Protein AF-A0A4P7JSE5-F1 (afdb_monomer_lite)

Radius of gyration: 15.96 Å; chains: 1; bounding box: 36×35×45 Å

Structure (mmCIF, N/CA/C/O backbone):
data_AF-A0A4P7JSE5-F1
#
_entry.id   AF-A0A4P7JSE5-F1
#
loop_
_atom_site.group_PDB
_atom_site.id
_atom_site.type_symbol
_atom_site.label_atom_id
_atom_site.label_alt_id
_atom_site.label_comp_id
_atom_site.label_asym_id
_atom_site.label_entity_id
_atom_site.label_seq_id
_atom_site.pdbx_PDB_ins_code
_atom_site.Cartn_x
_atom_site.Cartn_y
_atom_site.Cartn_z
_atom_site.occupancy
_atom_site.B_iso_or_equiv
_atom_site.auth_seq_id
_atom_site.auth_comp_id
_atom_site.auth_asym_id
_atom_site.auth_atom_id
_atom_site.pdbx_PDB_model_num
ATOM 1 N N . MET A 1 1 ? -8.443 23.327 -0.471 1.00 35.53 1 MET A N 1
ATOM 2 C CA . MET A 1 1 ? -9.410 22.249 -0.162 1.00 35.53 1 MET A CA 1
ATOM 3 C C . MET A 1 1 ? -8.766 21.337 0.867 1.00 35.53 1 MET A C 1
ATOM 5 O O . MET A 1 1 ? -7.600 21.017 0.697 1.00 35.53 1 MET A O 1
ATOM 9 N N . SER A 1 2 ? -9.469 21.025 1.959 1.00 34.84 2 SER A N 1
ATOM 10 C CA . SER A 1 2 ? -8.915 20.261 3.085 1.00 34.84 2 SER A CA 1
ATOM 11 C C . SER A 1 2 ? -8.600 18.816 2.674 1.00 34.84 2 SER A C 1
ATOM 13 O O . SER A 1 2 ? -9.475 18.129 2.144 1.00 34.84 2 SER A O 1
ATOM 15 N N . THR A 1 3 ? -7.378 18.354 2.951 1.00 48.59 3 THR A N 1
ATOM 16 C CA . THR A 1 3 ? -6.896 16.971 2.750 1.00 48.59 3 THR A CA 1
ATOM 17 C C . THR A 1 3 ? -7.771 15.928 3.452 1.00 48.59 3 THR A C 1
ATOM 19 O O . THR A 1 3 ? -7.815 14.769 3.047 1.00 48.59 3 THR A O 1
ATOM 22 N N . THR A 1 4 ? -8.561 16.348 4.445 1.00 48.53 4 THR A N 1
ATOM 23 C CA . THR A 1 4 ? -9.489 15.487 5.182 1.00 48.53 4 THR A CA 1
ATOM 24 C C . THR A 1 4 ? -10.531 14.810 4.288 1.00 48.53 4 THR A C 1
ATOM 26 O O . THR A 1 4 ? -10.907 13.683 4.572 1.00 48.53 4 THR A O 1
ATOM 29 N N . ASN A 1 5 ? -10.990 15.427 3.194 1.00 54.88 5 ASN A N 1
ATOM 30 C CA . ASN A 1 5 ? -12.021 14.807 2.345 1.00 54.88 5 ASN A CA 1
ATOM 31 C C . ASN A 1 5 ? -11.461 13.779 1.348 1.00 54.88 5 ASN A C 1
ATOM 33 O O . ASN A 1 5 ? -12.212 12.939 0.861 1.00 54.88 5 ASN A O 1
ATOM 37 N N . GLN A 1 6 ? -10.162 13.821 1.035 1.00 59.72 6 GLN A N 1
ATOM 38 C CA . GLN A 1 6 ? -9.577 12.946 0.012 1.00 59.72 6 GLN A CA 1
ATOM 39 C C . GLN A 1 6 ? -9.297 11.536 0.534 1.00 59.72 6 GLN A C 1
ATOM 41 O O . GLN A 1 6 ? -9.626 10.563 -0.143 1.00 59.72 6 GLN A O 1
ATOM 46 N N . TRP A 1 7 ? -8.760 11.401 1.749 1.00 68.19 7 TRP A N 1
ATOM 47 C CA . TRP A 1 7 ? -8.461 10.078 2.297 1.00 68.19 7 TRP A CA 1
ATOM 48 C C . TRP A 1 7 ? -9.731 9.300 2.678 1.00 68.19 7 TRP A C 1
ATOM 50 O O . TRP A 1 7 ? -9.761 8.083 2.512 1.00 68.19 7 TRP A O 1
ATOM 60 N N . HIS A 1 8 ? -10.798 9.979 3.125 1.00 65.75 8 HIS A N 1
ATOM 61 C CA . HIS A 1 8 ? -12.076 9.332 3.452 1.00 65.75 8 HIS A CA 1
ATOM 62 C C . HIS A 1 8 ? -12.680 8.596 2.249 1.00 65.75 8 HIS A C 1
ATOM 64 O O . HIS A 1 8 ? -13.157 7.472 2.406 1.00 65.75 8 HIS A O 1
ATOM 70 N N . ASN A 1 9 ? -12.617 9.187 1.050 1.00 70.50 9 ASN A N 1
ATOM 71 C CA . ASN A 1 9 ? -13.106 8.545 -0.172 1.00 70.50 9 ASN A CA 1
ATOM 72 C C . ASN A 1 9 ? -12.291 7.286 -0.494 1.00 70.50 9 ASN A C 1
ATOM 74 O O . ASN A 1 9 ? -12.867 6.221 -0.666 1.00 70.50 9 ASN A O 1
ATOM 78 N N . TRP A 1 10 ? -10.957 7.369 -0.458 1.00 68.81 10 TRP A N 1
ATOM 79 C CA . TRP A 1 10 ? -10.092 6.209 -0.711 1.00 68.81 10 TRP A CA 1
ATOM 80 C C . TRP A 1 10 ? -10.259 5.089 0.315 1.00 68.81 10 TRP A C 1
ATOM 82 O O . TRP A 1 10 ? -10.255 3.917 -0.046 1.00 68.81 10 TRP A O 1
ATOM 92 N N . ILE A 1 11 ? -10.422 5.424 1.594 1.00 70.44 11 ILE A N 1
ATOM 93 C CA . ILE A 1 11 ? -10.683 4.427 2.637 1.00 70.44 11 ILE A CA 1
ATOM 94 C C . ILE A 1 11 ? -12.056 3.781 2.433 1.00 70.44 11 ILE A C 1
ATOM 96 O O . ILE A 1 11 ? -12.173 2.569 2.581 1.00 70.44 11 ILE A O 1
ATOM 100 N N . THR A 1 12 ? -13.069 4.545 2.021 1.00 70.25 12 THR A N 1
ATOM 101 C CA . THR A 1 12 ? -14.395 3.996 1.685 1.00 70.25 12 THR A CA 1
ATOM 102 C C . THR A 1 12 ? -14.336 3.097 0.445 1.00 70.25 12 THR A C 1
ATOM 104 O O . THR A 1 12 ? -14.953 2.038 0.441 1.00 70.25 12 THR A O 1
ATOM 107 N N . ASP A 1 13 ? -13.543 3.441 -0.572 1.00 75.25 13 ASP A N 1
ATOM 108 C CA . ASP A 1 13 ? -13.347 2.595 -1.759 1.00 75.25 13 ASP A CA 1
ATOM 109 C C . ASP A 1 13 ? -12.634 1.275 -1.419 1.00 75.25 13 ASP A C 1
ATOM 111 O O . ASP A 1 13 ? -12.947 0.222 -1.973 1.00 75.25 13 ASP A O 1
ATOM 115 N N . VAL A 1 14 ? -11.665 1.320 -0.500 1.00 72.56 14 VAL A N 1
ATOM 116 C CA . VAL A 1 14 ? -10.863 0.153 -0.102 1.00 72.56 14 VAL A CA 1
ATOM 117 C C . VAL A 1 14 ? -11.615 -0.765 0.862 1.00 72.56 14 VAL A C 1
ATOM 119 O O . VAL A 1 14 ? -11.476 -1.986 0.777 1.00 72.56 14 VAL A O 1
ATOM 122 N N . PHE A 1 15 ? -12.377 -0.194 1.794 1.00 70.94 15 PHE A N 1
ATOM 123 C CA . PHE A 1 15 ? -12.983 -0.927 2.903 1.00 70.94 15 PHE A CA 1
ATOM 124 C C . PHE A 1 15 ? -14.520 -1.016 2.852 1.00 70.94 15 PHE A C 1
ATOM 126 O O . PHE A 1 15 ? -15.103 -1.781 3.619 1.00 70.94 15 PHE A O 1
ATOM 133 N N . GLY A 1 16 ? -15.180 -0.284 1.953 1.00 65.31 16 GLY A N 1
ATOM 134 C CA . GLY A 1 16 ? -16.634 -0.267 1.780 1.00 65.31 16 GLY A CA 1
ATOM 135 C C . GLY A 1 16 ? -17.374 0.801 2.599 1.00 65.31 16 GLY A C 1
ATOM 136 O O . GLY A 1 16 ? -16.783 1.641 3.280 1.00 65.31 16 GLY A O 1
ATOM 137 N N . THR A 1 17 ? -18.709 0.775 2.512 1.00 60.88 17 THR A N 1
ATOM 138 C CA . THR A 1 17 ? -19.624 1.691 3.218 1.00 60.88 17 THR A CA 1
ATOM 139 C C . THR A 1 17 ? -19.710 1.383 4.714 1.00 60.88 17 THR A C 1
ATOM 141 O O . THR A 1 17 ? -19.705 0.222 5.107 1.00 60.88 17 THR A O 1
ATOM 144 N N . MET A 1 18 ? -19.838 2.419 5.549 1.00 56.25 18 MET A N 1
ATOM 145 C CA . MET A 1 18 ? -19.825 2.309 7.015 1.00 56.25 18 MET A CA 1
ATOM 146 C C . MET A 1 18 ? -21.037 1.534 7.588 1.00 56.25 18 MET A C 1
ATOM 148 O O . MET A 1 18 ? -22.156 1.765 7.122 1.00 56.25 18 MET A O 1
ATOM 152 N N . PRO A 1 19 ? -20.860 0.698 8.641 1.00 60.72 19 PRO A N 1
ATOM 153 C CA . PRO A 1 19 ? -19.602 0.379 9.328 1.00 60.72 19 PRO A CA 1
ATOM 154 C C . PRO A 1 19 ? -18.674 -0.502 8.480 1.00 60.72 19 PRO A C 1
ATOM 156 O O . PRO A 1 19 ? -19.119 -1.369 7.736 1.00 60.72 19 PRO A O 1
ATOM 159 N N . ILE A 1 20 ? -17.368 -0.271 8.614 1.00 63.59 20 ILE A N 1
ATOM 160 C CA . ILE A 1 20 ? -16.337 -0.981 7.855 1.00 63.59 20 ILE A CA 1
ATOM 161 C C . ILE A 1 20 ? -16.166 -2.405 8.425 1.00 63.59 20 ILE A C 1
ATOM 163 O O . ILE A 1 20 ? -15.585 -2.591 9.498 1.00 63.59 20 ILE A O 1
ATOM 167 N N . ASP A 1 21 ? -16.667 -3.412 7.701 1.00 64.62 21 ASP A N 1
ATOM 168 C CA . ASP A 1 21 ? -16.484 -4.842 8.006 1.00 64.62 21 ASP A CA 1
ATOM 169 C C . ASP A 1 21 ? -15.241 -5.383 7.281 1.00 64.62 21 ASP A C 1
ATOM 171 O O . ASP A 1 21 ? -15.260 -5.623 6.070 1.00 64.62 21 ASP A O 1
ATOM 175 N N . ILE A 1 22 ? -14.140 -5.577 8.016 1.00 68.69 22 ILE A N 1
ATOM 176 C CA . ILE A 1 22 ? -12.893 -6.095 7.443 1.00 68.69 22 ILE A CA 1
ATOM 177 C C . ILE A 1 22 ? -12.957 -7.618 7.430 1.00 68.69 22 ILE A C 1
ATOM 179 O O . ILE A 1 22 ? -12.805 -8.284 8.456 1.00 68.69 22 ILE A O 1
ATOM 183 N N . GLN A 1 23 ? -13.166 -8.169 6.235 1.00 71.25 23 GLN A N 1
ATOM 184 C CA . GLN A 1 23 ? -13.238 -9.611 6.038 1.00 71.25 23 GLN A CA 1
ATOM 185 C C . GLN A 1 23 ? -11.944 -10.317 6.454 1.00 71.25 23 GLN A C 1
ATOM 187 O O . GLN A 1 23 ? -10.829 -9.798 6.330 1.00 71.25 23 GLN A O 1
ATOM 192 N N . ALA A 1 24 ? -12.112 -11.566 6.875 1.00 73.12 24 ALA A N 1
ATOM 193 C CA . ALA A 1 24 ? -11.023 -12.485 7.134 1.00 73.12 24 ALA A CA 1
ATOM 194 C C . ALA A 1 24 ? -10.017 -12.521 5.969 1.00 73.12 24 ALA A C 1
ATOM 196 O O . ALA A 1 24 ? -10.373 -12.758 4.817 1.00 73.12 24 ALA A O 1
ATOM 197 N N . GLY A 1 25 ? -8.742 -12.276 6.270 1.00 74.56 25 GLY A N 1
ATOM 198 C CA . GLY A 1 25 ? -7.655 -12.356 5.295 1.00 74.56 25 GLY A CA 1
ATOM 199 C C . GLY A 1 25 ? -7.541 -11.142 4.374 1.00 74.56 25 GLY A C 1
ATOM 200 O O . GLY A 1 25 ? -6.652 -11.134 3.524 1.00 74.56 25 GLY A O 1
ATOM 201 N N . PHE A 1 26 ? -8.366 -10.102 4.559 1.00 82.38 26 PHE A N 1
ATOM 202 C CA . PHE A 1 26 ? -8.306 -8.863 3.781 1.00 82.38 26 PHE A CA 1
ATOM 203 C C . PHE A 1 26 ? -6.885 -8.293 3.712 1.00 82.38 26 PHE A C 1
ATOM 205 O O . PHE A 1 26 ? -6.348 -8.119 2.621 1.00 82.38 26 PHE A O 1
ATOM 212 N N . THR A 1 27 ? -6.244 -8.070 4.863 1.00 83.88 27 THR A N 1
ATOM 213 C CA . THR A 1 27 ? -4.910 -7.452 4.942 1.00 83.88 27 THR A CA 1
ATOM 214 C C . THR A 1 27 ? -3.869 -8.259 4.169 1.00 83.88 27 THR A C 1
ATOM 216 O O . THR A 1 27 ? -3.123 -7.706 3.362 1.00 83.88 27 THR A O 1
ATOM 219 N N . THR A 1 28 ? -3.852 -9.581 4.361 1.00 86.44 28 THR A N 1
ATOM 220 C CA . THR A 1 28 ? -2.932 -10.489 3.663 1.00 86.44 28 THR A CA 1
ATOM 221 C C . THR A 1 28 ? -3.180 -10.487 2.157 1.00 86.44 28 THR A C 1
ATOM 223 O O . THR A 1 28 ? -2.231 -10.385 1.382 1.00 86.44 28 THR A O 1
ATOM 226 N N . ASN A 1 29 ? -4.445 -10.542 1.733 1.00 87.69 29 ASN A N 1
ATOM 227 C CA . ASN A 1 29 ? -4.821 -10.525 0.320 1.00 87.69 29 ASN A CA 1
ATOM 228 C C . ASN A 1 29 ? -4.466 -9.193 -0.347 1.00 87.69 29 ASN A C 1
ATOM 230 O O . ASN A 1 29 ? -3.931 -9.188 -1.456 1.00 87.69 29 ASN A O 1
ATOM 234 N N . TYR A 1 30 ? -4.710 -8.072 0.333 1.00 88.00 30 TYR A N 1
ATOM 235 C CA . TYR A 1 30 ? -4.400 -6.737 -0.166 1.00 88.00 30 TYR A CA 1
ATOM 236 C C . TYR A 1 30 ? -2.888 -6.549 -0.339 1.00 88.00 30 TYR A C 1
ATOM 238 O O . TYR A 1 30 ? -2.432 -6.168 -1.416 1.00 88.00 30 TYR A O 1
ATOM 246 N N . ILE A 1 31 ? -2.092 -6.913 0.676 1.00 90.50 31 ILE A N 1
ATOM 247 C CA . ILE A 1 31 ? -0.621 -6.887 0.605 1.00 90.50 31 ILE A CA 1
ATOM 248 C C . ILE A 1 31 ? -0.105 -7.818 -0.498 1.00 90.50 31 ILE A C 1
ATOM 250 O O . ILE A 1 31 ? 0.761 -7.430 -1.283 1.00 90.50 31 ILE A O 1
ATOM 254 N N . GLY A 1 32 ? -0.658 -9.029 -0.603 1.00 91.06 32 GLY A N 1
ATOM 255 C CA . GLY A 1 32 ? -0.331 -9.956 -1.683 1.00 91.06 32 GLY A CA 1
ATOM 256 C C . GLY A 1 32 ? -0.626 -9.367 -3.064 1.00 91.06 32 GLY A C 1
ATOM 257 O O . GLY A 1 32 ? 0.157 -9.549 -3.996 1.00 91.06 32 GLY A O 1
ATOM 258 N N . ASN A 1 33 ? -1.713 -8.605 -3.199 1.00 92.38 33 ASN A N 1
ATOM 259 C CA . ASN A 1 33 ? -2.073 -7.965 -4.454 1.00 92.38 33 ASN A CA 1
ATOM 260 C C . ASN A 1 33 ? -1.143 -6.808 -4.838 1.00 92.38 33 ASN A C 1
ATOM 262 O O . ASN A 1 33 ? -0.794 -6.695 -6.013 1.00 92.38 33 ASN A O 1
ATOM 266 N N . ILE A 1 34 ? -0.703 -5.997 -3.866 1.00 91.38 34 ILE A N 1
ATOM 267 C CA . ILE A 1 34 ? 0.317 -4.959 -4.090 1.00 91.38 34 ILE A CA 1
ATOM 268 C C . ILE A 1 34 ? 1.564 -5.608 -4.701 1.00 91.38 34 ILE A C 1
ATOM 270 O O . ILE A 1 34 ? 1.992 -5.206 -5.780 1.00 91.38 34 ILE A O 1
ATOM 274 N N . LYS A 1 35 ? 2.078 -6.673 -4.069 1.00 91.81 35 LYS A N 1
ATOM 275 C CA . LYS A 1 35 ? 3.269 -7.398 -4.542 1.00 91.81 35 LYS A CA 1
ATOM 276 C C . LYS A 1 35 ? 3.094 -7.956 -5.951 1.00 91.81 35 LYS A C 1
ATOM 278 O O . LYS A 1 35 ? 3.930 -7.705 -6.811 1.00 91.81 35 LYS A O 1
ATOM 283 N N . ARG A 1 36 ? 1.986 -8.662 -6.214 1.00 93.00 36 ARG A N 1
ATOM 284 C CA . ARG A 1 36 ? 1.700 -9.218 -7.551 1.00 93.00 36 ARG A CA 1
ATOM 285 C C . ARG A 1 36 ? 1.641 -8.138 -8.628 1.00 93.00 36 ARG A C 1
ATOM 287 O O . ARG A 1 36 ? 2.179 -8.344 -9.709 1.00 93.00 36 ARG A O 1
ATOM 294 N N . THR A 1 37 ? 1.011 -7.001 -8.332 1.00 90.75 37 THR A N 1
ATOM 295 C CA . THR A 1 37 ? 0.892 -5.882 -9.280 1.00 90.75 37 THR A CA 1
ATOM 296 C C . THR A 1 37 ? 2.258 -5.261 -9.566 1.00 90.75 37 THR A C 1
ATOM 298 O O . THR A 1 37 ? 2.596 -5.044 -10.727 1.00 90.75 37 THR A O 1
ATOM 301 N N . THR A 1 38 ? 3.077 -5.050 -8.529 1.00 90.75 38 THR A N 1
ATOM 302 C CA . THR A 1 38 ? 4.457 -4.566 -8.677 1.00 90.75 38 THR A CA 1
ATOM 303 C C . THR A 1 38 ? 5.290 -5.511 -9.542 1.00 90.75 38 THR A C 1
ATOM 305 O O . THR A 1 38 ? 5.911 -5.062 -10.500 1.00 90.75 38 THR A O 1
ATOM 308 N N . THR A 1 39 ? 5.263 -6.819 -9.263 1.00 91.06 39 THR A N 1
ATOM 309 C CA . THR A 1 39 ? 5.986 -7.819 -10.062 1.00 91.06 39 THR A CA 1
ATOM 310 C C . THR A 1 39 ? 5.519 -7.831 -11.515 1.00 91.06 39 THR A C 1
ATOM 312 O O . THR A 1 39 ? 6.351 -7.805 -12.413 1.00 91.06 39 THR A O 1
ATOM 315 N N . ALA A 1 40 ? 4.205 -7.820 -11.761 1.00 88.94 40 ALA A N 1
ATOM 316 C CA . ALA A 1 40 ? 3.663 -7.816 -13.118 1.00 88.94 40 ALA A CA 1
ATOM 317 C C . ALA A 1 40 ? 4.105 -6.579 -13.917 1.00 88.94 40 ALA A C 1
ATOM 319 O O . ALA A 1 40 ? 4.457 -6.705 -15.088 1.00 88.94 40 ALA A O 1
ATOM 320 N N . LEU A 1 41 ? 4.130 -5.400 -13.284 1.00 88.31 41 LEU A N 1
ATOM 321 C CA . LEU A 1 41 ? 4.601 -4.171 -13.921 1.00 88.31 41 LEU A CA 1
ATOM 322 C C . LEU A 1 41 ? 6.098 -4.233 -14.252 1.00 88.31 41 LEU A C 1
ATOM 324 O O . LEU A 1 41 ? 6.485 -3.870 -15.360 1.00 88.31 41 LEU A O 1
ATOM 328 N N . VAL A 1 42 ? 6.923 -4.711 -13.316 1.00 89.06 42 VAL A N 1
ATOM 329 C CA . VAL A 1 42 ? 8.367 -4.913 -13.529 1.00 89.06 42 VAL A CA 1
ATOM 330 C C . VAL A 1 42 ? 8.601 -5.843 -14.716 1.00 89.06 42 VAL A C 1
ATOM 332 O O . VAL A 1 42 ? 9.266 -5.455 -15.672 1.00 89.06 42 VAL A O 1
ATOM 335 N N . THR A 1 43 ? 7.964 -7.019 -14.719 1.00 89.50 43 THR A N 1
ATOM 336 C CA . THR A 1 43 ? 8.078 -7.981 -15.822 1.00 89.50 43 THR A CA 1
ATOM 337 C C . THR A 1 43 ? 7.642 -7.373 -17.153 1.00 89.50 43 THR A C 1
ATOM 339 O O . THR A 1 43 ? 8.308 -7.584 -18.165 1.00 89.50 43 THR A O 1
ATOM 342 N N . LEU A 1 44 ? 6.552 -6.599 -17.176 1.00 87.25 44 LEU A N 1
ATOM 343 C CA . LEU A 1 44 ? 6.065 -5.945 -18.391 1.00 87.25 44 LEU A CA 1
ATOM 344 C C . LEU A 1 44 ? 7.084 -4.945 -18.952 1.00 87.25 44 LEU A C 1
ATOM 346 O O . LEU A 1 44 ? 7.328 -4.941 -20.158 1.00 87.25 44 LEU A O 1
ATOM 350 N N . VAL A 1 45 ? 7.666 -4.098 -18.103 1.00 86.44 45 VAL A N 1
ATOM 351 C CA . VAL A 1 45 ? 8.636 -3.081 -18.537 1.00 86.44 45 VAL A CA 1
ATOM 352 C C . VAL A 1 45 ? 9.954 -3.713 -18.975 1.00 86.44 45 VAL A C 1
ATOM 354 O O . VAL A 1 45 ? 10.507 -3.314 -19.999 1.00 86.44 45 VAL A O 1
ATOM 357 N N . GLU A 1 46 ? 10.428 -4.737 -18.265 1.00 84.56 46 GLU A N 1
ATOM 358 C CA . GLU A 1 46 ? 11.626 -5.492 -18.653 1.00 84.56 46 GLU A CA 1
ATOM 359 C C . GLU A 1 46 ? 11.433 -6.242 -19.979 1.00 84.56 46 GLU A C 1
ATOM 361 O O . GLU A 1 46 ? 12.360 -6.317 -20.783 1.00 84.56 46 GLU A O 1
ATOM 366 N N . SER A 1 47 ? 10.220 -6.735 -20.251 1.00 84.50 47 SER A N 1
ATOM 367 C CA . SER A 1 47 ? 9.903 -7.472 -21.483 1.00 84.50 47 SER A CA 1
ATOM 368 C C . SER A 1 47 ? 9.748 -6.578 -22.720 1.00 84.50 47 SER A C 1
ATOM 370 O O . SER A 1 47 ? 9.926 -7.061 -23.835 1.00 84.50 47 SER A O 1
ATOM 372 N N . ASN A 1 48 ? 9.403 -5.295 -22.550 1.00 78.44 48 ASN A N 1
ATOM 373 C CA . ASN A 1 48 ? 9.083 -4.379 -23.659 1.00 78.44 48 ASN A CA 1
ATOM 374 C C . ASN A 1 48 ? 10.203 -3.391 -24.025 1.00 78.44 48 ASN A C 1
ATOM 376 O O . ASN A 1 48 ? 9.989 -2.548 -24.888 1.00 78.44 48 ASN A O 1
ATOM 380 N N . ALA A 1 49 ? 11.384 -3.500 -23.410 1.00 60.72 49 ALA A N 1
ATOM 381 C CA . ALA A 1 49 ? 12.562 -2.681 -23.701 1.00 60.72 49 ALA A CA 1
ATOM 382 C C . ALA A 1 49 ? 12.314 -1.147 -23.676 1.00 60.72 49 ALA A C 1
ATOM 384 O O . ALA A 1 49 ? 12.096 -0.502 -24.697 1.00 60.72 49 ALA A O 1
ATOM 385 N N . VAL A 1 50 ? 12.551 -0.559 -22.493 1.00 63.22 50 VAL A N 1
ATOM 386 C CA . VAL A 1 50 ? 12.975 0.848 -22.274 1.00 63.22 50 VAL A CA 1
ATOM 387 C C . VAL A 1 50 ? 11.880 1.935 -22.182 1.00 63.22 50 VAL A C 1
ATOM 389 O O . VAL A 1 50 ? 12.134 3.089 -22.509 1.00 63.22 50 VAL A O 1
ATOM 392 N N . ASP A 1 51 ? 10.705 1.648 -21.607 1.00 72.56 51 ASP A N 1
ATOM 393 C CA . ASP A 1 51 ? 9.873 2.719 -21.014 1.00 72.56 51 ASP A CA 1
ATOM 394 C C . ASP A 1 51 ? 9.591 2.478 -19.523 1.00 72.56 51 ASP A C 1
ATOM 396 O O . ASP A 1 51 ? 8.703 1.720 -19.130 1.00 72.56 51 ASP A O 1
ATOM 400 N N . THR A 1 52 ? 10.369 3.150 -18.672 1.00 84.94 52 THR A N 1
ATOM 401 C CA . THR A 1 52 ? 10.236 3.115 -17.208 1.00 84.94 52 THR A CA 1
ATOM 402 C C . THR A 1 52 ? 9.291 4.196 -16.671 1.00 84.94 52 THR A C 1
ATOM 404 O O . THR A 1 52 ? 9.115 4.308 -15.453 1.00 84.94 52 THR A O 1
ATOM 407 N N . THR A 1 53 ? 8.625 4.975 -17.535 1.00 86.88 53 THR A N 1
ATOM 408 C CA . THR A 1 53 ? 7.656 6.008 -17.124 1.00 86.88 53 THR A CA 1
ATOM 409 C C . THR A 1 53 ? 6.519 5.397 -16.312 1.00 86.88 53 THR A C 1
ATOM 411 O O . THR A 1 53 ? 6.149 5.932 -15.264 1.00 86.88 53 THR A O 1
ATOM 414 N N . ALA A 1 54 ? 6.024 4.229 -16.731 1.00 86.88 54 ALA A N 1
ATOM 415 C CA . ALA A 1 54 ? 4.993 3.492 -16.006 1.00 86.88 54 ALA A CA 1
ATOM 416 C C . ALA A 1 54 ? 5.455 3.084 -14.593 1.00 86.88 54 ALA A C 1
ATOM 418 O O . ALA A 1 54 ? 4.687 3.193 -13.638 1.00 86.88 54 ALA A O 1
ATOM 419 N N . ILE A 1 55 ? 6.727 2.692 -14.430 1.00 89.12 55 ILE A N 1
ATOM 420 C CA . ILE A 1 55 ? 7.314 2.382 -13.116 1.00 89.12 55 ILE A CA 1
ATOM 421 C C . ILE A 1 55 ? 7.422 3.639 -12.260 1.00 89.12 55 ILE A C 1
ATOM 423 O O . ILE A 1 55 ? 7.071 3.607 -11.082 1.00 89.12 55 ILE A O 1
ATOM 427 N N . THR A 1 56 ? 7.867 4.754 -12.837 1.00 88.81 56 THR A N 1
ATOM 428 C CA . THR A 1 56 ? 7.977 6.029 -12.117 1.00 88.81 56 THR A CA 1
ATOM 429 C C . THR A 1 56 ? 6.614 6.512 -11.621 1.00 88.81 56 THR A C 1
ATOM 431 O O . THR A 1 56 ? 6.482 6.874 -10.450 1.00 88.81 56 THR A O 1
ATOM 434 N N . GLN A 1 57 ? 5.585 6.454 -12.469 1.00 90.31 57 GLN A N 1
ATOM 435 C CA . GLN A 1 57 ? 4.214 6.810 -12.097 1.00 90.31 57 GLN A CA 1
ATOM 436 C C . GLN A 1 57 ? 3.657 5.870 -11.024 1.00 90.31 57 GLN A C 1
ATOM 438 O O . GLN A 1 57 ? 3.116 6.331 -10.020 1.00 90.31 57 GLN A O 1
ATOM 443 N N . TYR A 1 58 ? 3.829 4.558 -11.186 1.00 92.44 58 TYR A N 1
ATOM 444 C CA . TYR A 1 58 ? 3.339 3.583 -10.214 1.00 92.44 58 TYR A CA 1
ATOM 445 C C . TYR A 1 58 ? 4.054 3.703 -8.858 1.00 92.44 58 TYR A C 1
ATOM 447 O O . TYR A 1 58 ? 3.403 3.674 -7.815 1.00 92.44 58 TYR A O 1
ATOM 455 N N . LYS A 1 59 ? 5.372 3.945 -8.848 1.00 92.75 59 LYS A N 1
ATOM 456 C CA . LYS A 1 59 ? 6.152 4.265 -7.639 1.00 92.75 59 LYS A CA 1
ATOM 457 C C . LYS A 1 59 ? 5.556 5.459 -6.888 1.00 92.75 59 LYS A C 1
ATOM 459 O O . LYS A 1 59 ? 5.381 5.385 -5.672 1.00 92.75 59 LYS A O 1
ATOM 464 N N . GLN A 1 60 ? 5.229 6.539 -7.599 1.00 92.12 60 GLN A N 1
ATOM 465 C CA . GLN A 1 60 ? 4.602 7.719 -7.000 1.00 92.12 60 GLN A CA 1
ATOM 466 C C . GLN A 1 60 ? 3.224 7.383 -6.407 1.00 92.12 60 GLN A C 1
ATOM 468 O O . GLN A 1 60 ? 2.954 7.723 -5.256 1.00 92.12 60 GLN A O 1
ATOM 473 N N . GLN A 1 61 ? 2.397 6.624 -7.132 1.00 91.44 61 GLN A N 1
ATOM 474 C CA . GLN A 1 61 ? 1.084 6.182 -6.645 1.00 91.44 61 GLN A CA 1
ATOM 475 C C . GLN A 1 61 ? 1.177 5.313 -5.381 1.00 91.44 61 GLN A C 1
ATOM 477 O O . GLN A 1 61 ? 0.354 5.453 -4.476 1.00 91.44 61 GLN A O 1
ATOM 482 N N . LEU A 1 62 ? 2.167 4.415 -5.292 1.00 92.81 62 LEU A N 1
ATOM 483 C CA . LEU A 1 62 ? 2.400 3.606 -4.091 1.00 92.81 62 LEU A CA 1
ATOM 484 C C . LEU A 1 62 ? 2.716 4.492 -2.877 1.00 92.81 62 LEU A C 1
ATOM 486 O O . LEU A 1 62 ? 2.155 4.273 -1.802 1.00 92.81 62 LEU A O 1
ATOM 490 N N . ARG A 1 63 ? 3.560 5.518 -3.053 1.00 93.25 63 ARG A N 1
ATOM 491 C CA . ARG A 1 63 ? 3.913 6.473 -1.987 1.00 93.25 63 ARG A CA 1
ATOM 492 C C . ARG A 1 63 ? 2.717 7.301 -1.536 1.00 93.25 63 ARG A C 1
ATOM 494 O O . ARG A 1 63 ? 2.471 7.407 -0.338 1.00 93.25 63 ARG A O 1
ATOM 501 N N . GLU A 1 64 ? 1.944 7.834 -2.478 1.00 90.69 64 GLU A N 1
ATOM 502 C CA . GLU A 1 64 ? 0.727 8.599 -2.179 1.00 90.69 64 GLU A CA 1
ATOM 503 C C . GLU A 1 64 ? -0.285 7.757 -1.398 1.00 90.69 64 GLU A C 1
ATOM 505 O O . GLU A 1 64 ? -0.795 8.193 -0.366 1.00 90.69 64 GLU A O 1
ATOM 510 N N . LYS A 1 65 ? -0.505 6.503 -1.815 1.00 89.56 65 LYS A N 1
ATOM 511 C CA . LYS A 1 65 ? -1.346 5.561 -1.066 1.00 89.56 65 LYS A CA 1
ATOM 512 C C . LYS A 1 65 ? -0.809 5.316 0.337 1.00 89.56 65 LYS A C 1
ATOM 514 O O . LYS A 1 65 ? -1.587 5.360 1.286 1.00 89.56 65 LYS A O 1
ATOM 519 N N . ALA A 1 66 ? 0.493 5.093 0.501 1.00 91.19 66 ALA A N 1
ATOM 520 C CA . ALA A 1 66 ? 1.065 4.854 1.822 1.00 91.19 66 ALA A CA 1
ATOM 521 C C . ALA A 1 66 ? 0.850 6.035 2.781 1.00 91.19 66 ALA A C 1
ATOM 523 O O . ALA A 1 66 ? 0.485 5.823 3.940 1.00 91.19 66 ALA A O 1
ATOM 524 N N . ILE A 1 67 ? 1.017 7.267 2.287 1.00 90.38 67 ILE A N 1
ATOM 525 C CA . ILE A 1 67 ? 0.736 8.493 3.046 1.00 90.38 67 ILE A CA 1
ATOM 526 C C . ILE A 1 67 ? -0.731 8.518 3.477 1.00 90.38 67 ILE A C 1
ATOM 528 O O . ILE A 1 67 ? -1.006 8.691 4.660 1.00 90.38 67 ILE A O 1
ATOM 532 N N . VAL A 1 68 ? -1.664 8.240 2.563 1.00 86.62 68 VAL A N 1
ATOM 533 C CA . VAL A 1 68 ? -3.105 8.201 2.861 1.00 86.62 68 VAL A CA 1
ATOM 534 C C . VAL A 1 68 ? -3.444 7.198 3.973 1.00 86.62 68 VAL A C 1
ATOM 536 O O . VAL A 1 68 ? -4.166 7.538 4.913 1.00 86.62 68 VAL A O 1
ATOM 539 N N . PHE A 1 69 ? -2.902 5.976 3.925 1.00 87.81 69 PHE A N 1
ATOM 540 C CA . PHE A 1 69 ? -3.110 4.985 4.992 1.00 87.81 69 PHE A CA 1
ATOM 541 C C . PHE A 1 69 ? -2.508 5.442 6.337 1.00 87.81 69 PHE A C 1
ATOM 543 O O . PHE A 1 69 ? -3.109 5.216 7.391 1.00 87.81 69 PHE A O 1
ATOM 550 N N . SER A 1 70 ? -1.358 6.123 6.314 1.00 88.56 70 SER A N 1
ATOM 551 C CA . SER A 1 70 ? -0.707 6.680 7.510 1.00 88.56 70 SER A CA 1
ATOM 552 C C . SER A 1 70 ? -1.494 7.848 8.129 1.00 88.56 70 SER A C 1
ATOM 554 O O . SER A 1 70 ? -1.682 7.914 9.349 1.00 88.56 70 SER A O 1
ATOM 556 N N . GLU A 1 71 ? -2.028 8.745 7.300 1.00 86.31 71 GLU A N 1
ATOM 557 C CA . GLU A 1 71 ? -2.901 9.840 7.733 1.00 86.31 71 GLU A CA 1
ATOM 558 C C . GLU A 1 71 ? -4.205 9.306 8.329 1.00 86.31 71 GLU A C 1
ATOM 560 O O . GLU A 1 71 ? -4.608 9.734 9.413 1.00 86.31 71 GLU A O 1
ATOM 565 N N . CYS A 1 72 ? -4.818 8.306 7.685 1.00 82.94 72 CYS A N 1
ATOM 566 C CA . CYS A 1 72 ? -6.001 7.624 8.207 1.00 82.94 72 CYS A CA 1
ATOM 567 C C . CYS A 1 72 ? -5.729 7.003 9.585 1.00 82.94 72 CYS A C 1
ATOM 569 O O . CYS A 1 72 ? -6.531 7.163 10.508 1.00 82.94 72 CYS A O 1
ATOM 571 N N . LYS A 1 73 ? -4.571 6.352 9.766 1.00 85.31 73 LYS A N 1
ATOM 572 C CA . LYS A 1 73 ? -4.158 5.783 11.058 1.00 85.31 73 LYS A CA 1
ATOM 573 C C . LYS A 1 73 ? -4.050 6.869 12.123 1.00 85.31 73 LYS A C 1
ATOM 575 O O . LYS A 1 73 ? -4.604 6.698 13.208 1.00 85.31 73 LYS A O 1
ATOM 580 N N . THR A 1 74 ? -3.362 7.965 11.807 1.00 84.75 74 THR A N 1
ATOM 581 C CA . THR A 1 74 ? -3.160 9.097 12.723 1.00 84.75 74 THR A CA 1
ATOM 582 C C . THR A 1 74 ? -4.502 9.687 13.144 1.00 84.75 74 THR A C 1
ATOM 584 O O . THR A 1 74 ? -4.786 9.805 14.335 1.00 84.75 74 THR A O 1
ATOM 587 N N . TRP A 1 75 ? -5.376 9.965 12.174 1.00 82.00 75 TRP A N 1
ATOM 588 C CA . TRP A 1 75 ? -6.723 10.453 12.442 1.00 82.00 75 TRP A CA 1
ATOM 589 C C . TRP A 1 75 ? -7.525 9.472 13.302 1.00 82.00 75 TRP A C 1
ATOM 591 O O . TRP A 1 75 ? -8.124 9.886 14.295 1.00 82.00 75 TRP A O 1
ATOM 601 N N . PHE A 1 76 ? -7.513 8.178 12.970 1.00 77.81 76 PHE A N 1
ATOM 602 C CA . PHE A 1 76 ? -8.264 7.165 13.708 1.00 77.81 76 PHE A CA 1
ATOM 603 C C . PHE A 1 76 ? -7.778 7.055 15.154 1.00 77.81 76 PHE A C 1
ATOM 605 O O . PHE A 1 76 ? -8.590 6.974 16.070 1.00 77.81 76 PHE A O 1
ATOM 612 N N . GLN A 1 77 ? -6.468 7.121 15.396 1.00 79.69 77 GLN A N 1
ATOM 613 C CA . GLN A 1 77 ? -5.918 7.127 16.752 1.00 79.69 77 GLN A CA 1
ATOM 614 C C . GLN A 1 77 ? -6.387 8.354 17.545 1.00 79.69 77 GLN A C 1
ATOM 616 O O . GLN A 1 77 ? -6.822 8.205 18.690 1.00 79.69 77 GLN A O 1
ATOM 621 N N . SER A 1 78 ? -6.389 9.538 16.924 1.00 78.75 78 SER A N 1
ATOM 622 C CA . SER A 1 78 ? -6.863 10.785 17.539 1.00 78.75 78 SER A CA 1
ATOM 623 C C . SER A 1 78 ? -8.382 10.848 17.746 1.00 78.75 78 SER A C 1
ATOM 625 O O . SER A 1 78 ? -8.838 11.577 18.623 1.00 78.75 78 SER A O 1
ATOM 627 N N . ASN A 1 79 ? -9.172 10.089 16.978 1.00 72.38 79 ASN A N 1
ATOM 628 C CA . ASN A 1 79 ? -10.641 10.169 16.967 1.00 72.38 79 ASN A CA 1
ATOM 629 C C . ASN A 1 79 ? -11.336 8.856 17.363 1.00 72.38 79 ASN A C 1
ATOM 631 O O . ASN A 1 79 ? -12.559 8.760 17.285 1.00 72.38 79 ASN A O 1
ATOM 635 N N . SER A 1 80 ? -10.589 7.849 17.820 1.00 67.00 80 SER A N 1
ATOM 636 C CA . SER A 1 80 ? -11.085 6.485 18.075 1.00 67.00 80 SER A CA 1
ATOM 637 C C . SER A 1 80 ? -12.334 6.429 18.963 1.00 67.00 80 SER A C 1
ATOM 639 O O . SER A 1 80 ? -13.221 5.622 18.708 1.00 67.00 80 SER A O 1
ATOM 641 N N . LYS A 1 81 ? -12.453 7.329 19.949 1.00 63.28 81 LYS A N 1
ATOM 642 C CA . LYS A 1 81 ? -13.607 7.411 20.864 1.00 63.28 81 LYS A CA 1
ATOM 643 C C . LYS A 1 81 ? -14.859 8.073 20.266 1.00 63.28 81 LYS A C 1
ATOM 645 O O . LYS A 1 81 ? -15.944 7.842 20.782 1.00 63.28 81 LYS A O 1
ATOM 650 N N . ASN A 1 82 ? -14.718 8.855 19.193 1.00 59.75 82 ASN A N 1
ATOM 651 C CA . ASN A 1 82 ? -15.781 9.694 18.613 1.00 59.75 82 ASN A CA 1
ATOM 652 C C . ASN A 1 82 ? -16.014 9.438 17.112 1.00 59.75 82 ASN A C 1
ATOM 654 O O . ASN A 1 82 ? -16.770 10.164 16.474 1.00 59.75 82 ASN A O 1
ATOM 658 N N . SER A 1 83 ? -15.353 8.437 16.527 1.00 58.34 83 SER A N 1
ATOM 659 C CA . SER A 1 83 ? -15.341 8.235 15.072 1.00 58.34 83 SER A CA 1
ATOM 660 C C . SER A 1 83 ? -16.648 7.675 14.500 1.00 58.34 83 SER A C 1
ATOM 662 O O . SER A 1 83 ? -16.853 7.758 13.295 1.00 58.34 83 SER A O 1
ATOM 664 N N . GLY A 1 84 ? -17.511 7.063 15.322 1.00 55.19 84 GLY A N 1
ATOM 665 C CA . GLY A 1 84 ? -18.686 6.317 14.844 1.00 55.19 84 GLY A CA 1
ATOM 666 C C . GLY A 1 84 ? -18.340 5.064 14.023 1.00 55.19 84 GLY A C 1
ATOM 667 O O . GLY A 1 84 ? -19.235 4.346 13.585 1.00 55.19 84 GLY A O 1
ATOM 668 N N . 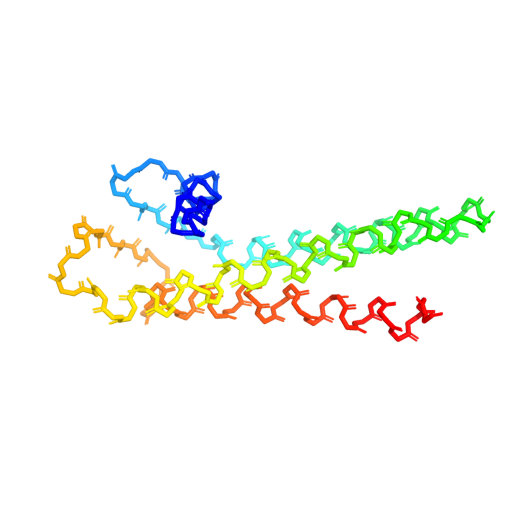LEU A 1 85 ? -17.049 4.772 13.837 1.00 56.72 85 LEU A N 1
ATOM 669 C CA . LEU A 1 85 ? -16.558 3.642 13.067 1.00 56.72 85 LEU A CA 1
ATOM 670 C C . LEU A 1 85 ? -16.403 2.435 13.988 1.00 56.72 85 LEU A C 1
ATOM 672 O O . LEU A 1 85 ? -15.486 2.357 14.806 1.00 56.72 85 LEU A O 1
ATOM 676 N N . THR A 1 86 ? -17.316 1.480 13.855 1.00 54.59 86 THR A N 1
ATOM 677 C CA . THR A 1 86 ? -17.179 0.157 14.464 1.00 54.59 86 THR A CA 1
ATOM 678 C C . THR A 1 86 ? -16.425 -0.741 13.492 1.00 54.59 86 THR A C 1
ATOM 680 O O . THR A 1 86 ? -16.932 -1.073 12.426 1.00 54.59 86 THR A O 1
ATOM 683 N N . PHE A 1 87 ? -15.197 -1.111 13.854 1.00 64.06 87 PHE A N 1
ATOM 684 C CA . PHE A 1 87 ? -14.381 -2.061 13.103 1.00 64.06 87 PHE A CA 1
ATOM 685 C C . PHE A 1 87 ? -14.485 -3.427 13.766 1.00 64.06 87 PHE A C 1
ATOM 687 O O . PHE A 1 87 ? -14.075 -3.585 14.916 1.00 64.06 87 PHE A O 1
ATOM 694 N N . THR A 1 88 ? -15.010 -4.410 13.043 1.00 56.00 88 THR A N 1
ATOM 695 C CA . THR A 1 88 ? -14.993 -5.804 13.493 1.00 56.00 88 THR A CA 1
ATOM 696 C C . THR A 1 88 ? -13.922 -6.532 12.691 1.00 56.00 88 THR A C 1
ATOM 698 O O . THR A 1 88 ? -14.156 -6.892 11.543 1.00 56.00 88 THR A O 1
ATOM 701 N N . ASP A 1 89 ? -12.725 -6.707 13.259 1.00 57.41 89 ASP A N 1
ATOM 702 C CA . ASP A 1 89 ? -11.728 -7.614 12.676 1.00 57.41 89 ASP A CA 1
ATOM 703 C C . ASP A 1 89 ? -12.141 -9.048 13.022 1.00 57.41 89 ASP A C 1
ATOM 705 O O . ASP A 1 89 ? -12.061 -9.474 14.176 1.00 57.41 89 ASP A O 1
ATOM 709 N N . LYS A 1 90 ? -12.625 -9.792 12.024 1.00 56.94 90 LYS A N 1
ATOM 710 C CA . LYS A 1 90 ? -13.066 -11.182 12.201 1.00 56.94 90 LYS A CA 1
ATOM 711 C C . LYS A 1 90 ? -11.909 -12.184 12.282 1.00 56.94 90 LYS A C 1
ATOM 713 O O . LYS A 1 90 ? -12.177 -13.366 12.473 1.00 56.94 90 LYS A O 1
ATOM 718 N N . ASN A 1 91 ? -10.649 -11.756 12.133 1.00 48.66 91 ASN A N 1
ATOM 719 C CA . ASN A 1 91 ? -9.537 -12.676 11.885 1.00 48.66 91 ASN A CA 1
ATOM 720 C C . ASN A 1 91 ? -8.348 -12.620 12.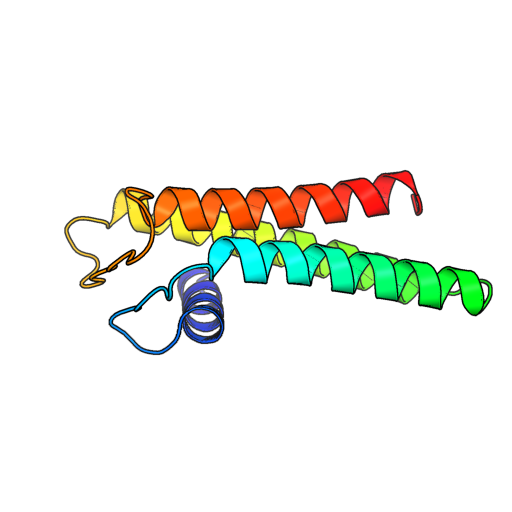837 1.00 48.66 91 ASN A C 1
ATOM 722 O O . ASN A 1 91 ? -7.484 -13.489 12.750 1.00 48.66 91 ASN A O 1
ATOM 726 N N . SER A 1 92 ? -8.257 -11.647 13.733 1.00 45.72 92 SER A N 1
ATOM 727 C CA . SER A 1 92 ? -7.206 -11.606 14.753 1.00 45.72 92 SER A CA 1
ATOM 728 C C . SER A 1 92 ? -7.433 -10.395 15.643 1.00 45.72 92 SER A C 1
ATOM 730 O O . SER A 1 92 ? -8.056 -9.440 15.217 1.00 45.72 92 SER A O 1
ATOM 732 N N . ASN A 1 93 ? -6.873 -10.354 16.846 1.00 49.97 93 ASN A N 1
ATOM 733 C CA . ASN A 1 93 ? -6.851 -9.162 17.708 1.00 49.97 93 ASN A CA 1
ATOM 734 C C . ASN A 1 93 ? -6.032 -7.972 17.125 1.00 49.97 93 ASN A C 1
ATOM 736 O O . ASN A 1 93 ? -5.321 -7.271 17.857 1.00 49.97 93 ASN A O 1
ATOM 740 N N . SER A 1 94 ? -6.045 -7.753 15.809 1.00 55.69 94 SER A N 1
ATOM 741 C CA . SER A 1 94 ? -5.359 -6.650 15.156 1.00 55.69 94 SER A CA 1
ATOM 742 C C . SER A 1 94 ? -6.282 -5.439 15.137 1.00 55.69 94 SER A C 1
ATOM 744 O O . SER A 1 94 ? -7.317 -5.407 14.48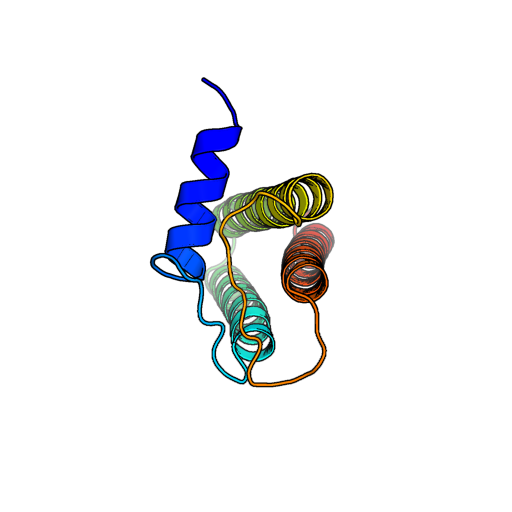4 1.00 55.69 94 SER A O 1
ATOM 746 N N . THR A 1 95 ? -5.913 -4.404 15.887 1.00 75.06 95 THR A N 1
ATOM 747 C CA . THR A 1 95 ? -6.637 -3.134 15.846 1.00 75.06 95 THR A CA 1
ATOM 748 C C . THR A 1 95 ? -6.557 -2.543 14.437 1.00 75.06 95 THR A C 1
ATOM 750 O O . THR A 1 95 ? -5.538 -2.691 13.764 1.00 75.06 95 THR A O 1
ATOM 753 N N . PHE A 1 96 ? -7.598 -1.836 13.991 1.00 78.19 96 PHE A N 1
ATOM 754 C CA . PHE A 1 96 ? -7.643 -1.189 12.672 1.00 78.19 96 PHE A CA 1
ATOM 755 C C . PHE A 1 96 ? -6.367 -0.383 12.352 1.00 78.19 96 PHE A C 1
ATOM 757 O O . PHE A 1 96 ? -5.828 -0.468 11.251 1.00 78.19 96 PHE A O 1
ATOM 764 N N . SER A 1 97 ? -5.783 0.289 13.352 1.00 81.12 97 SER A N 1
ATOM 765 C CA . SER A 1 97 ? -4.482 0.961 13.229 1.00 81.12 97 SER A CA 1
ATOM 766 C C . SER A 1 97 ? -3.342 0.056 12.749 1.00 81.12 97 SER A C 1
ATOM 768 O O . SER A 1 97 ? -2.512 0.520 11.977 1.00 81.12 97 SER A O 1
ATOM 770 N N . LYS A 1 98 ? -3.276 -1.211 13.186 1.00 84.50 98 LYS A N 1
ATOM 771 C CA . LYS A 1 98 ? -2.257 -2.179 12.736 1.00 84.50 98 LYS A CA 1
ATOM 772 C C . LYS A 1 98 ? -2.469 -2.591 11.282 1.00 84.50 98 LYS A C 1
ATOM 774 O O . LYS A 1 98 ? -1.492 -2.801 10.568 1.00 84.50 98 LYS A O 1
ATOM 779 N N . ILE A 1 99 ? -3.724 -2.695 10.842 1.00 85.75 99 ILE A N 1
ATOM 780 C CA . ILE A 1 99 ? -4.064 -3.007 9.447 1.00 85.75 99 ILE A CA 1
ATOM 781 C C . ILE A 1 99 ? -3.580 -1.875 8.539 1.00 85.75 99 ILE A C 1
ATOM 783 O O . ILE A 1 99 ? -2.839 -2.128 7.590 1.00 85.75 99 ILE A O 1
ATOM 787 N N . LEU A 1 100 ? -3.926 -0.630 8.879 1.00 87.12 100 LEU A N 1
ATOM 788 C CA . LEU A 1 100 ? -3.480 0.558 8.146 1.00 87.12 100 LEU A CA 1
ATOM 789 C C . LEU A 1 100 ? -1.948 0.654 8.097 1.00 87.12 100 LEU A C 1
ATOM 791 O O . LEU A 1 100 ? -1.381 0.890 7.034 1.00 87.12 100 LEU A O 1
ATOM 795 N N . ASP A 1 101 ? -1.278 0.405 9.226 1.00 90.88 101 ASP A N 1
ATOM 796 C CA . ASP A 1 101 ? 0.185 0.428 9.332 1.00 90.88 101 ASP A CA 1
ATOM 797 C C . ASP A 1 101 ? 0.861 -0.649 8.471 1.00 90.88 101 ASP A C 1
ATOM 799 O O . ASP A 1 101 ? 1.850 -0.383 7.788 1.00 90.88 101 ASP A O 1
ATOM 803 N N . SER A 1 102 ? 0.292 -1.858 8.452 1.00 90.94 102 SER A N 1
ATOM 804 C CA . SER A 1 102 ? 0.804 -2.978 7.655 1.00 90.94 102 SER A CA 1
ATOM 805 C C . SER A 1 102 ? 0.686 -2.697 6.156 1.00 90.94 102 SER A C 1
ATOM 807 O O . SER A 1 102 ? 1.619 -2.962 5.399 1.00 90.94 102 SER A O 1
ATOM 809 N N . ILE A 1 103 ? -0.445 -2.128 5.723 1.00 91.12 103 ILE A N 1
ATOM 810 C CA . ILE A 1 103 ? -0.670 -1.760 4.320 1.00 91.12 103 ILE A CA 1
ATOM 811 C C . ILE A 1 103 ? 0.250 -0.603 3.913 1.00 91.12 103 ILE A C 1
ATOM 813 O O . ILE A 1 103 ? 0.916 -0.702 2.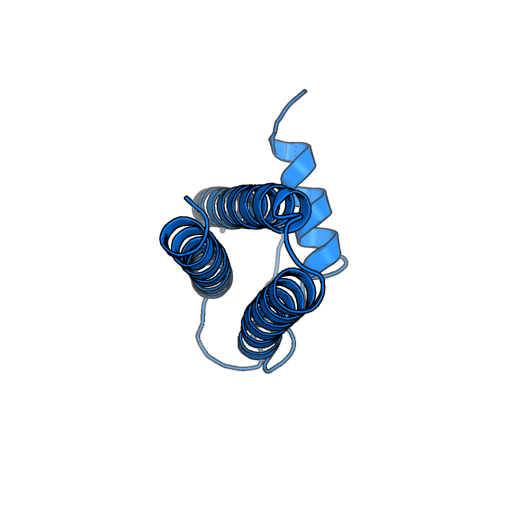883 1.00 91.12 103 ILE A O 1
ATOM 817 N N . ALA A 1 104 ? 0.335 0.458 4.723 1.00 92.88 104 ALA A N 1
ATOM 818 C CA . ALA A 1 104 ? 1.232 1.587 4.470 1.00 92.88 104 ALA A CA 1
ATOM 819 C C . ALA A 1 104 ? 2.694 1.129 4.343 1.00 92.88 104 ALA A C 1
ATOM 821 O O . ALA A 1 104 ? 3.386 1.509 3.398 1.00 92.88 104 ALA A O 1
ATOM 822 N N . SER A 1 105 ? 3.137 0.251 5.247 1.00 94.81 105 SER A N 1
ATOM 823 C CA . SER A 1 105 ? 4.491 -0.309 5.229 1.00 94.81 105 SER A CA 1
ATOM 824 C C . SER A 1 105 ? 4.757 -1.137 3.973 1.00 94.81 105 SER A C 1
ATOM 826 O O . SER A 1 105 ? 5.815 -1.001 3.361 1.00 94.81 105 SER A O 1
ATOM 828 N N . ALA A 1 106 ? 3.797 -1.962 3.546 1.00 94.88 106 ALA A N 1
ATOM 829 C CA . ALA A 1 106 ? 3.936 -2.749 2.324 1.00 94.88 106 ALA A CA 1
ATOM 830 C C . ALA A 1 106 ? 4.035 -1.861 1.072 1.00 94.88 106 ALA A C 1
ATOM 832 O O . ALA A 1 106 ? 4.898 -2.089 0.229 1.00 94.88 106 ALA A O 1
ATOM 833 N N . LEU A 1 107 ? 3.193 -0.828 0.970 1.00 95.00 107 LEU A N 1
ATOM 834 C CA . LEU A 1 107 ? 3.220 0.131 -0.138 1.00 95.00 107 LEU A CA 1
ATOM 835 C C . LEU A 1 107 ? 4.564 0.870 -0.224 1.00 95.00 107 LEU A C 1
ATOM 837 O O . LEU A 1 107 ? 5.157 0.925 -1.302 1.00 95.00 107 LEU A O 1
ATOM 841 N N . MET A 1 108 ? 5.069 1.387 0.904 1.00 96.12 108 MET A N 1
ATOM 842 C CA . MET A 1 108 ? 6.388 2.033 0.953 1.00 96.12 108 MET A CA 1
ATOM 843 C C . MET A 1 108 ? 7.511 1.065 0.596 1.00 96.12 108 MET A C 1
ATOM 845 O O . MET A 1 108 ? 8.374 1.413 -0.204 1.00 96.12 108 MET A O 1
ATOM 849 N N . SER A 1 109 ? 7.478 -0.160 1.130 1.00 95.94 109 SER A N 1
ATOM 850 C CA . SER A 1 109 ? 8.488 -1.179 0.838 1.00 95.94 109 SER A CA 1
ATOM 851 C C . SER A 1 109 ? 8.588 -1.474 -0.659 1.00 95.94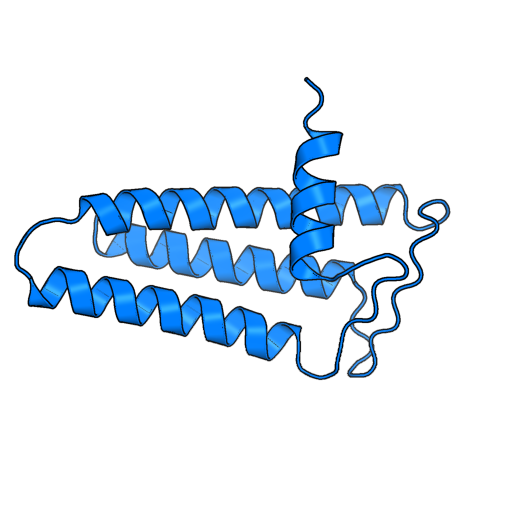 109 SER A C 1
ATOM 853 O O . SER A 1 109 ? 9.694 -1.547 -1.190 1.00 95.94 109 SER A O 1
ATOM 855 N N . GLU A 1 110 ? 7.460 -1.624 -1.357 1.00 95.50 110 GLU A N 1
ATOM 856 C CA . GLU A 1 110 ? 7.471 -1.858 -2.806 1.00 95.50 110 GLU A CA 1
ATOM 857 C C . GLU A 1 110 ? 7.908 -0.608 -3.590 1.00 95.50 110 GLU A C 1
ATOM 859 O O . GLU A 1 110 ? 8.665 -0.723 -4.551 1.00 95.50 110 GLU A O 1
ATOM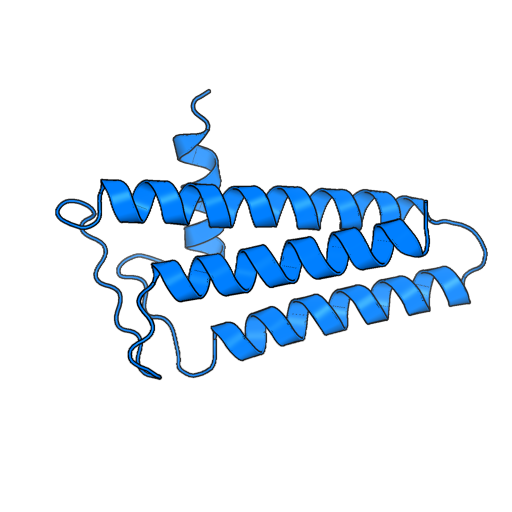 864 N N . ALA A 1 111 ? 7.516 0.597 -3.164 1.00 94.19 111 ALA A N 1
ATOM 865 C CA . ALA A 1 111 ? 7.987 1.837 -3.788 1.00 94.19 111 ALA A CA 1
ATOM 866 C C . ALA A 1 111 ? 9.511 2.022 -3.653 1.00 94.19 111 ALA A C 1
ATOM 868 O O . ALA A 1 111 ? 10.187 2.454 -4.593 1.00 94.19 111 ALA A O 1
ATOM 869 N N . ASP A 1 112 ? 10.067 1.688 -2.491 1.00 93.69 112 ASP A N 1
ATOM 870 C CA . ASP A 1 112 ? 11.503 1.757 -2.230 1.00 93.69 112 ASP A CA 1
ATOM 871 C C . ASP A 1 112 ? 12.258 0.650 -2.966 1.00 93.69 112 ASP A C 1
ATOM 873 O O . ASP A 1 112 ? 13.350 0.889 -3.480 1.00 93.69 112 ASP A O 1
ATOM 877 N N . HIS A 1 113 ? 11.665 -0.538 -3.092 1.00 91.44 113 HIS A N 1
ATOM 878 C CA . HIS A 1 113 ? 12.202 -1.602 -3.932 1.00 91.44 113 HIS A CA 1
ATOM 879 C C . HIS A 1 113 ? 12.315 -1.153 -5.396 1.00 91.44 113 HIS A C 1
ATOM 881 O O . HIS A 1 113 ? 13.397 -1.241 -5.974 1.00 91.44 113 HIS A O 1
ATOM 887 N N . LEU A 1 114 ? 11.254 -0.566 -5.961 1.00 91.25 114 LEU A N 1
ATOM 888 C CA . LEU A 1 114 ? 11.288 0.007 -7.311 1.00 91.25 114 LEU A CA 1
ATOM 889 C C . LEU A 1 114 ? 12.318 1.138 -7.441 1.00 91.25 114 LEU A C 1
ATOM 891 O O . LEU A 1 114 ? 12.970 1.250 -8.473 1.00 91.25 114 LEU A O 1
ATOM 895 N N . SER A 1 115 ? 12.510 1.955 -6.399 1.00 90.44 115 SER A N 1
ATOM 896 C CA . SER A 1 115 ? 13.514 3.034 -6.399 1.00 90.44 115 SER A CA 1
ATOM 897 C C . SER A 1 115 ? 14.950 2.514 -6.489 1.00 90.44 115 SER A C 1
ATOM 899 O O . SER A 1 115 ? 15.798 3.177 -7.081 1.00 90.44 115 SER A O 1
ATOM 901 N N . LYS A 1 116 ? 15.225 1.337 -5.913 1.00 88.50 116 LYS A N 1
ATOM 902 C CA . LYS A 1 116 ? 16.544 0.689 -5.977 1.00 88.50 116 LYS A CA 1
ATOM 903 C C . LYS A 1 116 ? 16.855 0.110 -7.354 1.00 88.50 116 LYS A C 1
ATOM 905 O O . LYS A 1 116 ? 18.023 0.032 -7.709 1.00 88.50 116 LYS A O 1
ATOM 910 N N . ILE A 1 117 ? 15.832 -0.327 -8.088 1.00 85.56 117 ILE A N 1
ATOM 911 C CA . ILE A 1 117 ? 16.000 -0.931 -9.416 1.00 85.56 117 ILE A CA 1
ATOM 912 C C . ILE A 1 117 ? 15.986 0.147 -10.513 1.00 85.56 117 ILE A C 1
ATOM 914 O O . ILE A 1 117 ? 16.777 0.077 -11.448 1.00 85.56 117 ILE A O 1
ATOM 918 N N . TYR A 1 118 ? 15.118 1.158 -10.390 1.00 82.75 118 TYR A N 1
ATOM 919 C CA . TYR A 1 118 ? 14.829 2.152 -11.435 1.00 82.75 118 TYR A CA 1
ATOM 920 C C . TYR A 1 118 ? 15.041 3.590 -10.932 1.00 82.75 118 TYR A C 1
ATOM 922 O O . TYR A 1 118 ? 14.108 4.401 -10.927 1.00 82.75 118 TYR A O 1
ATOM 930 N N . SER A 1 119 ? 16.247 3.859 -10.420 1.00 71.75 119 SER A N 1
ATOM 931 C CA . SER A 1 119 ? 16.676 5.157 -9.873 1.00 71.75 119 SER A CA 1
ATOM 932 C C . SER A 1 119 ? 16.694 6.269 -10.914 1.00 71.75 119 SER A C 1
ATOM 934 O O . SER A 1 119 ? 17.305 6.056 -11.983 1.00 71.75 119 SER A O 1
#

pLDDT: mean 78.18, std 14.83, range [34.84, 96.12]

Secondary structure (DSSP, 8-state):
--THHHHHHHHHHHH-SSS-EE-TTHHHHHHHHHHHHHHHHHHHHHHTSS--HHHHHHHHHHHHHHHHHHHHHHHHHHHTTTS----EESSSS--HHHHHHHHHHHHHHHHHHHHHH--

Foldseek 3Di:
DDPVVVLVVVCCVLQNDPLREQDACSLVVLLVVLVVVLVVVVVVDVVPPDDCVVVVVLLVVLQVLLVSLVVVLVVCVVCVPPPSHDYDDPYDPQDSSNSSNSSSVSSNVSSVVSVVVPD

Sequence (119 aa):
MSTTNQWHNWITDVFGTMPIDIQAGFTTNYIGNIKRTTTALVTLVESNAVDTTAITQYKQQLREKAIVFSECKTWFQSNSKNSGLTFTDKNSNSTFSKILDSIASALMSEADHLSKIYS